Protein AF-A0A4Z0A554-F1 (afdb_monomer)

Structure (mmCIF, N/CA/C/O backbone):
data_AF-A0A4Z0A554-F1
#
_entry.id   AF-A0A4Z0A554-F1
#
loop_
_atom_site.group_PDB
_atom_site.id
_atom_site.type_symbol
_atom_site.label_atom_id
_atom_site.label_alt_id
_atom_site.label_comp_id
_atom_site.label_asym_id
_atom_site.label_entity_id
_atom_site.label_seq_id
_atom_site.pdbx_PDB_ins_code
_atom_site.Cartn_x
_atom_site.Cartn_y
_atom_site.Cartn_z
_atom_site.occupancy
_atom_site.B_iso_or_equiv
_atom_site.auth_seq_id
_atom_site.auth_comp_id
_atom_site.auth_asym_id
_atom_site.auth_atom_id
_atom_site.pdbx_PDB_model_num
ATOM 1 N N . LEU A 1 1 ? 8.561 -16.884 -20.941 1.00 59.84 1 LEU A N 1
ATOM 2 C CA . LEU A 1 1 ? 7.717 -16.337 -19.853 1.00 59.84 1 LEU A CA 1
ATOM 3 C C . LEU A 1 1 ? 7.596 -14.835 -20.079 1.00 59.84 1 LEU A C 1
ATOM 5 O O . LEU A 1 1 ? 8.622 -14.174 -20.163 1.00 59.84 1 LEU A O 1
ATOM 9 N N . ALA A 1 2 ? 6.390 -14.315 -20.311 1.00 65.25 2 ALA A N 1
ATOM 10 C CA . ALA A 1 2 ? 6.191 -12.903 -20.641 1.00 65.25 2 ALA A CA 1
ATOM 11 C C . ALA A 1 2 ? 6.112 -12.068 -19.354 1.00 65.25 2 ALA A C 1
ATOM 13 O O . ALA A 1 2 ? 5.096 -12.082 -18.669 1.00 65.25 2 ALA A O 1
ATOM 14 N N . VAL A 1 3 ? 7.185 -11.339 -1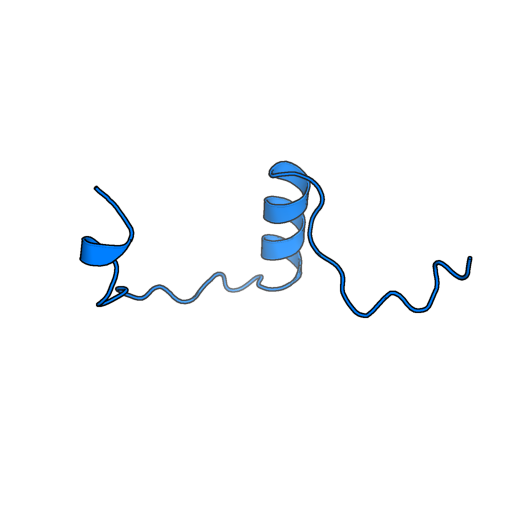9.036 1.00 80.88 3 VAL A N 1
ATOM 15 C CA . VAL A 1 3 ? 7.255 -10.437 -17.868 1.00 80.88 3 VAL A CA 1
ATOM 16 C C . VAL A 1 3 ? 6.294 -9.244 -18.013 1.00 80.88 3 VAL A C 1
ATOM 18 O O . VAL A 1 3 ? 5.813 -8.703 -17.029 1.00 80.88 3 VAL A O 1
ATOM 21 N N . GLY A 1 4 ? 5.940 -8.859 -19.244 1.00 86.62 4 GLY A N 1
ATOM 22 C CA . GLY A 1 4 ? 5.201 -7.621 -19.529 1.00 86.62 4 GLY A CA 1
ATOM 23 C C . GLY A 1 4 ? 3.686 -7.624 -19.271 1.00 86.62 4 GLY A C 1
ATOM 24 O O . GLY A 1 4 ? 3.012 -6.705 -19.738 1.00 86.62 4 GLY A O 1
ATOM 25 N N . ARG A 1 5 ? 3.116 -8.649 -18.622 1.00 89.62 5 ARG A N 1
ATOM 26 C CA . ARG A 1 5 ? 1.671 -8.764 -18.312 1.00 89.62 5 ARG A CA 1
ATOM 27 C C . ARG A 1 5 ? 1.449 -9.350 -16.909 1.00 89.62 5 ARG A C 1
ATOM 29 O O . ARG A 1 5 ? 0.784 -10.367 -16.753 1.00 89.62 5 ARG A O 1
ATOM 36 N N . ASN A 1 6 ? 2.041 -8.724 -15.896 1.00 91.88 6 ASN A N 1
ATOM 37 C CA . ASN A 1 6 ? 2.114 -9.220 -14.514 1.00 91.88 6 ASN A CA 1
ATOM 38 C C . ASN A 1 6 ? 1.161 -8.519 -13.522 1.00 91.88 6 ASN A C 1
ATOM 40 O O . ASN A 1 6 ? 1.327 -8.669 -12.318 1.00 91.88 6 ASN A O 1
ATOM 44 N N . ILE A 1 7 ? 0.129 -7.836 -14.033 1.00 93.88 7 ILE A N 1
ATOM 45 C CA . ILE A 1 7 ? -1.044 -7.309 -13.306 1.00 93.88 7 ILE A CA 1
ATOM 46 C C . ILE A 1 7 ? -0.754 -6.136 -12.358 1.00 93.88 7 ILE A C 1
ATOM 48 O O . ILE A 1 7 ? -1.414 -5.108 -12.483 1.00 93.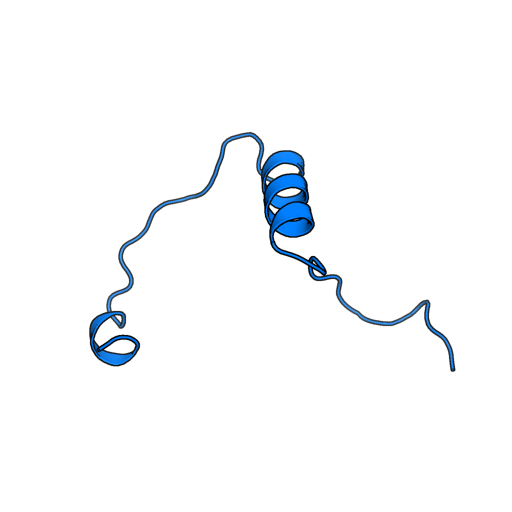88 7 ILE A O 1
ATOM 52 N N . CYS A 1 8 ? 0.192 -6.257 -11.430 1.00 94.75 8 CYS A N 1
ATOM 53 C CA . CYS A 1 8 ? 0.414 -5.276 -10.371 1.00 94.75 8 CYS A CA 1
ATOM 54 C C . CYS A 1 8 ? 1.897 -4.978 -10.126 1.00 94.75 8 C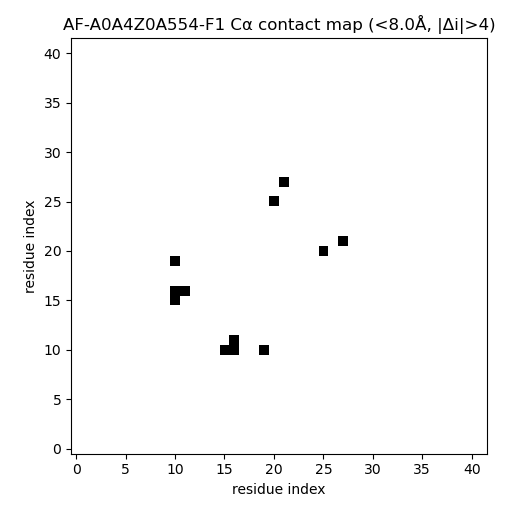YS A C 1
ATOM 56 O O . CYS A 1 8 ? 2.774 -5.796 -10.401 1.00 94.75 8 CYS A O 1
ATOM 58 N N . HIS A 1 9 ? 2.138 -3.799 -9.554 1.00 96.69 9 HIS A N 1
ATOM 59 C CA . HIS A 1 9 ? 3.419 -3.364 -9.003 1.00 96.69 9 HIS A CA 1
ATOM 60 C C . HIS A 1 9 ? 3.289 -3.220 -7.487 1.00 96.69 9 HIS A C 1
ATOM 62 O O . HIS A 1 9 ? 2.230 -2.834 -6.990 1.00 96.69 9 HIS A O 1
ATOM 68 N N . GLY A 1 10 ? 4.370 -3.509 -6.776 1.00 97.00 10 GLY A N 1
ATOM 69 C CA . GLY A 1 10 ? 4.536 -3.207 -5.364 1.00 97.00 10 GLY A CA 1
ATOM 70 C C . GLY A 1 10 ? 5.995 -2.857 -5.123 1.00 97.00 10 GLY A C 1
ATOM 71 O O . GLY A 1 10 ? 6.876 -3.438 -5.760 1.00 97.00 10 GLY A O 1
ATOM 72 N N . SER A 1 11 ? 6.238 -1.891 -4.244 1.00 98.44 11 SER A N 1
ATOM 73 C CA . SER A 1 11 ? 7.589 -1.436 -3.932 1.00 98.44 11 SER A CA 1
ATOM 74 C C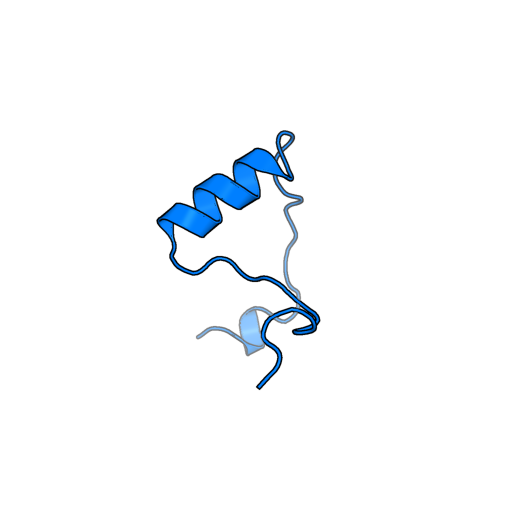 . SER A 1 11 ? 8.432 -2.595 -3.391 1.00 98.44 11 SER A C 1
ATOM 76 O O . SER A 1 11 ? 7.946 -3.446 -2.645 1.00 98.44 11 SER A O 1
ATOM 78 N N . ASP A 1 12 ? 9.700 -2.637 -3.783 1.00 97.88 12 ASP A N 1
ATOM 79 C CA . ASP A 1 12 ? 10.598 -3.774 -3.549 1.00 97.88 12 ASP A CA 1
ATOM 80 C C . ASP A 1 12 ? 11.416 -3.678 -2.249 1.00 97.88 12 ASP A C 1
ATOM 82 O O . ASP A 1 12 ? 12.013 -4.666 -1.819 1.00 97.88 12 ASP A O 1
ATOM 86 N N . ALA A 1 13 ? 11.423 -2.511 -1.602 1.00 98.56 13 ALA A N 1
ATOM 87 C CA . ALA A 1 13 ? 12.111 -2.234 -0.346 1.00 98.56 13 ALA A CA 1
ATOM 88 C C . ALA A 1 13 ? 11.423 -1.094 0.422 1.00 98.56 13 ALA A C 1
ATOM 90 O O . ALA A 1 13 ? 10.617 -0.352 -0.141 1.00 98.56 13 ALA A O 1
ATOM 91 N N . VAL A 1 14 ? 11.786 -0.918 1.699 1.00 98.50 14 VAL A N 1
ATOM 92 C CA . VAL A 1 14 ? 11.286 0.192 2.535 1.00 98.50 14 VAL A CA 1
ATOM 93 C C . VAL A 1 14 ? 11.640 1.549 1.918 1.00 98.50 14 VAL A C 1
ATOM 95 O O . VAL A 1 14 ? 10.757 2.382 1.754 1.00 98.50 14 VAL A O 1
ATOM 98 N N . GLU A 1 15 ? 12.890 1.737 1.481 1.00 98.69 15 GLU A N 1
ATOM 99 C CA . GLU A 1 15 ? 13.344 2.983 0.838 1.00 98.69 15 GLU A CA 1
ATOM 100 C C . GLU A 1 15 ? 12.559 3.286 -0.453 1.00 98.69 15 GLU A C 1
ATOM 102 O O . GLU A 1 15 ? 12.116 4.414 -0.681 1.00 98.69 15 GLU A O 1
ATOM 107 N N . SER A 1 16 ? 12.326 2.266 -1.289 1.00 98.62 16 SER A N 1
ATOM 108 C CA . SER A 1 16 ? 11.507 2.400 -2.498 1.00 98.62 16 SER A CA 1
ATOM 109 C C . SER A 1 16 ? 10.055 2.740 -2.162 1.00 98.62 16 SER A C 1
ATOM 111 O O . SER A 1 16 ? 9.459 3.575 -2.838 1.00 98.62 16 SER A O 1
ATOM 113 N N . ALA A 1 17 ? 9.491 2.141 -1.109 1.00 98.62 17 ALA A N 1
ATOM 114 C CA . ALA A 1 17 ? 8.128 2.418 -0.665 1.00 98.62 17 ALA A CA 1
ATOM 115 C C . ALA A 1 17 ? 7.975 3.862 -0.176 1.00 98.62 17 ALA A C 1
ATOM 117 O O . ALA A 1 17 ? 7.056 4.553 -0.604 1.00 98.62 17 ALA A O 1
ATOM 118 N N . GLU A 1 18 ? 8.893 4.353 0.658 1.00 98.44 18 GLU A N 1
ATOM 119 C CA . GLU A 1 18 ? 8.897 5.745 1.125 1.00 98.44 18 GLU A CA 1
ATOM 120 C C . GLU A 1 18 ? 8.948 6.729 -0.052 1.00 98.44 18 GLU A C 1
ATOM 122 O O . GLU A 1 18 ? 8.159 7.676 -0.120 1.00 98.44 18 GLU A O 1
ATOM 127 N N . LYS A 1 19 ? 9.823 6.461 -1.030 1.00 98.50 19 LYS A N 1
ATOM 128 C CA . LYS A 1 19 ? 9.947 7.261 -2.252 1.00 98.50 19 LYS A CA 1
ATOM 129 C C . LYS A 1 19 ? 8.678 7.228 -3.107 1.00 98.50 19 LYS A C 1
ATOM 131 O 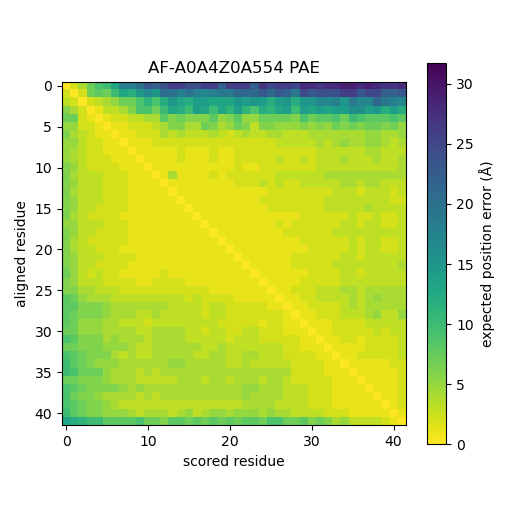O . LYS A 1 19 ? 8.233 8.275 -3.574 1.00 98.50 19 LYS A O 1
ATOM 136 N N . GLU A 1 20 ? 8.120 6.047 -3.360 1.00 98.75 20 GLU A N 1
ATOM 137 C CA . GLU A 1 20 ? 6.926 5.880 -4.194 1.00 98.75 20 GLU A CA 1
ATOM 138 C C . GLU A 1 20 ? 5.688 6.487 -3.523 1.00 98.75 20 GLU A C 1
ATOM 140 O O . GLU A 1 20 ? 4.938 7.202 -4.185 1.00 98.75 20 GLU A O 1
ATOM 145 N N . ILE A 1 21 ? 5.496 6.294 -2.215 1.00 98.44 21 ILE A N 1
ATOM 146 C CA . ILE A 1 21 ? 4.384 6.903 -1.468 1.00 98.44 21 ILE A CA 1
ATOM 147 C C . ILE A 1 21 ? 4.459 8.430 -1.560 1.00 98.44 21 ILE A C 1
ATOM 149 O O . ILE A 1 21 ? 3.458 9.058 -1.899 1.00 98.44 21 ILE A O 1
ATOM 153 N N . ALA A 1 22 ? 5.635 9.026 -1.334 1.00 98.12 22 ALA A N 1
ATOM 154 C CA . ALA A 1 22 ? 5.817 10.476 -1.437 1.00 98.12 22 ALA A CA 1
ATOM 155 C C . ALA A 1 22 ? 5.586 11.014 -2.861 1.00 98.12 22 ALA A C 1
ATOM 157 O O . ALA A 1 22 ? 5.125 12.141 -3.028 1.00 98.12 22 ALA A O 1
ATOM 158 N N . LEU A 1 23 ? 5.900 10.217 -3.889 1.00 98.31 23 LEU A N 1
ATOM 159 C CA . LEU A 1 23 ? 5.668 10.574 -5.288 1.00 98.31 23 LEU A CA 1
ATOM 160 C C . LEU A 1 23 ? 4.177 10.558 -5.653 1.00 98.31 23 LEU A C 1
ATOM 162 O O . LEU A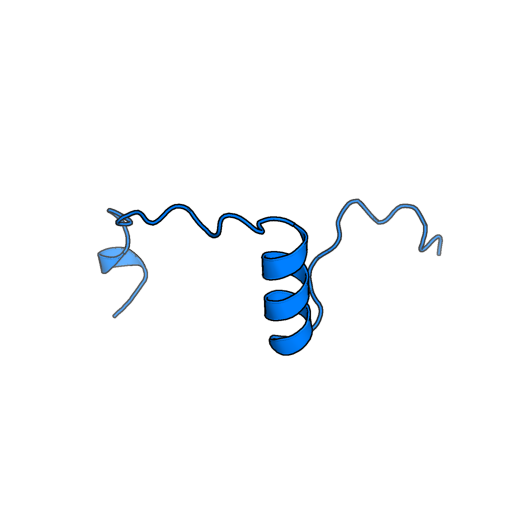 1 23 ? 3.704 11.478 -6.316 1.00 98.31 23 LEU A O 1
ATOM 166 N N . TRP A 1 24 ? 3.456 9.500 -5.275 1.00 98.50 24 TRP A N 1
ATOM 167 C CA . TRP A 1 24 ? 2.069 9.275 -5.700 1.00 98.50 24 TRP A CA 1
ATOM 168 C C . TRP A 1 24 ? 1.030 9.951 -4.801 1.00 98.50 24 TRP A C 1
ATOM 170 O O . TRP A 1 24 ? -0.061 10.260 -5.276 1.00 98.50 24 TRP A O 1
ATOM 180 N N . PHE A 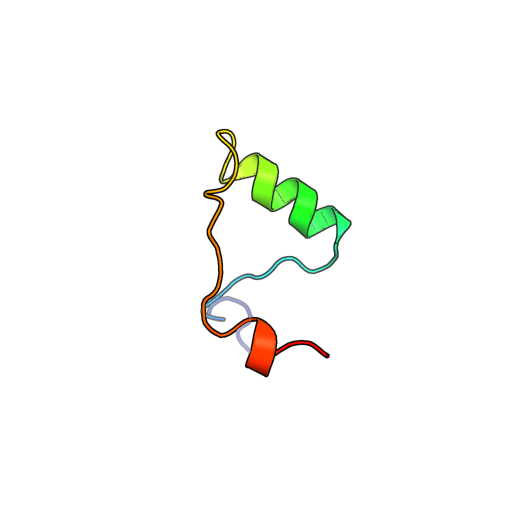1 25 ? 1.364 10.197 -3.534 1.00 98.19 25 PHE A N 1
ATOM 181 C CA . PHE A 1 25 ? 0.501 10.847 -2.547 1.00 98.19 25 PHE A CA 1
ATOM 182 C C . PHE A 1 25 ? 1.222 12.050 -1.919 1.00 98.19 25 PHE A C 1
ATOM 184 O O . PHE A 1 25 ? 1.556 12.025 -0.730 1.00 98.19 25 PHE A O 1
ATOM 191 N N . PRO A 1 26 ? 1.505 13.107 -2.704 1.00 97.62 26 PRO A N 1
ATOM 192 C CA . PRO A 1 26 ? 2.286 14.248 -2.230 1.00 97.62 26 PRO A CA 1
ATOM 193 C C . PRO A 1 26 ? 1.576 15.053 -1.132 1.00 97.62 26 PRO A C 1
ATOM 195 O O . PRO A 1 26 ? 2.234 15.719 -0.335 1.00 97.62 26 PRO A O 1
ATOM 198 N N . GLU A 1 27 ? 0.249 14.974 -1.039 1.00 98.06 27 GLU A N 1
ATOM 199 C CA . GLU A 1 27 ? -0.540 15.568 0.046 1.00 98.06 27 GLU A CA 1
ATOM 200 C C . GLU A 1 27 ? -0.512 14.733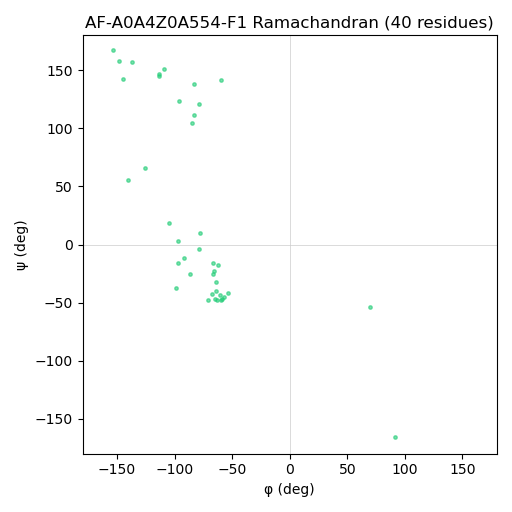 1.340 1.00 98.06 27 GLU A C 1
ATOM 202 O O . GLU A 1 27 ? -1.048 15.155 2.366 1.00 98.06 27 GLU A O 1
ATOM 207 N N . GLY A 1 28 ? 0.128 13.561 1.310 1.00 95.00 28 GLY A N 1
ATOM 208 C CA . GLY A 1 28 ? 0.218 12.627 2.423 1.00 95.00 28 GLY A CA 1
ATOM 209 C C . GLY A 1 28 ? -0.899 11.582 2.443 1.00 95.00 28 GLY A C 1
ATOM 210 O O . GLY A 1 28 ? -1.607 11.354 1.463 1.00 95.00 28 GLY A O 1
ATOM 211 N N . ILE A 1 29 ? -1.029 10.903 3.585 1.00 96.19 29 ILE A N 1
ATOM 212 C CA . ILE A 1 29 ? -1.941 9.767 3.773 1.00 96.19 29 ILE A CA 1
ATOM 213 C C . ILE A 1 29 ? -3.118 10.115 4.687 1.00 96.19 29 ILE A C 1
ATOM 215 O O . ILE A 1 29 ? -3.000 10.917 5.616 1.00 96.19 29 ILE A O 1
ATOM 219 N N . VAL A 1 30 ? -4.250 9.449 4.461 1.00 97.12 30 VAL A N 1
ATOM 220 C CA . VAL A 1 30 ? -5.420 9.542 5.340 1.00 97.12 30 VAL A CA 1
ATOM 221 C C . VAL A 1 30 ? -5.195 8.674 6.575 1.00 97.12 30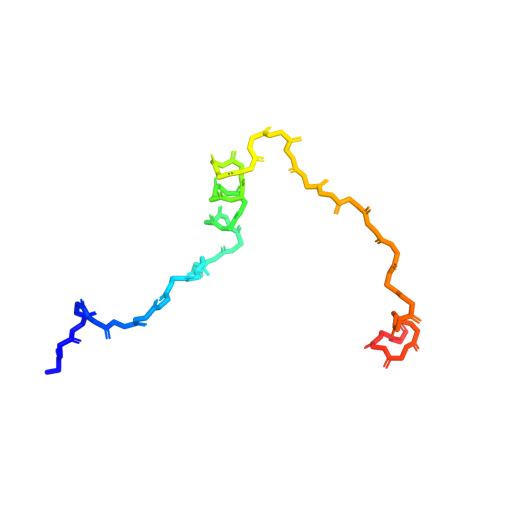 VAL A C 1
ATOM 223 O O . VAL A 1 30 ? -5.010 7.463 6.470 1.00 97.12 30 VAL A O 1
ATOM 226 N N . GLN A 1 31 ? -5.236 9.297 7.749 1.00 97.62 31 GLN A N 1
ATOM 227 C CA . GLN A 1 31 ? -5.148 8.601 9.030 1.00 97.62 31 GLN A CA 1
ATOM 228 C C . GLN A 1 31 ? -6.518 8.052 9.436 1.00 97.62 31 GLN A C 1
ATOM 230 O O . GLN A 1 31 ? -7.528 8.745 9.306 1.00 97.62 31 GLN A O 1
ATOM 235 N N . TYR A 1 32 ? -6.551 6.823 9.950 1.00 97.31 32 TYR A N 1
ATOM 236 C CA . TYR A 1 32 ? -7.763 6.205 10.483 1.00 97.31 32 TYR A CA 1
ATOM 237 C C . TYR A 1 32 ? -7.432 5.251 11.631 1.00 97.31 32 TYR A C 1
ATOM 239 O O . TYR A 1 32 ? -6.316 4.743 11.735 1.00 97.31 32 TYR A O 1
ATOM 247 N N . GLU A 1 33 ? -8.428 4.987 12.470 1.00 97.25 33 GLU A N 1
ATOM 248 C CA . GLU A 1 33 ? -8.342 3.970 13.512 1.00 97.25 33 GLU A CA 1
ATOM 249 C C . GLU A 1 33 ? -8.963 2.662 13.011 1.00 97.25 33 GLU A C 1
ATOM 251 O O . GLU A 1 33 ? -10.121 2.623 12.587 1.00 97.25 33 GLU A O 1
ATOM 256 N N . ASN A 1 34 ? -8.184 1.580 13.035 1.00 97.19 34 ASN A N 1
ATOM 257 C CA . ASN A 1 34 ? -8.670 0.265 12.641 1.00 97.19 34 ASN A CA 1
ATOM 258 C C . ASN A 1 34 ? -9.400 -0.389 13.821 1.00 97.19 34 ASN A C 1
ATOM 260 O O . ASN A 1 34 ? -8.775 -0.797 14.796 1.00 97.19 34 ASN A O 1
ATOM 264 N N . THR A 1 35 ? -10.717 -0.551 13.706 1.00 97.56 35 THR A N 1
ATOM 265 C CA . THR A 1 35 ? -11.561 -1.173 14.743 1.00 97.56 35 THR A CA 1
ATOM 266 C C . THR A 1 35 ? -11.203 -2.630 15.037 1.00 97.56 35 THR A C 1
ATOM 268 O O . THR A 1 35 ? -11.583 -3.159 16.079 1.00 97.56 35 THR A O 1
ATOM 271 N N . LEU A 1 36 ? -10.465 -3.287 14.139 1.00 98.06 36 LEU A N 1
ATOM 272 C CA . LEU A 1 36 ? -9.968 -4.647 14.311 1.00 98.06 36 LEU A CA 1
ATOM 273 C C . LEU A 1 36 ? -8.522 -4.699 14.820 1.00 98.06 36 LEU A C 1
ATOM 275 O O . LEU A 1 36 ? -7.990 -5.796 14.963 1.00 98.06 36 LEU A O 1
ATOM 279 N N . ALA A 1 37 ? -7.881 -3.559 15.107 1.00 97.62 37 ALA A N 1
ATOM 280 C CA . ALA A 1 37 ? -6.477 -3.515 15.524 1.00 97.62 37 ALA A CA 1
ATOM 281 C C . ALA A 1 37 ? -6.190 -4.434 16.722 1.00 97.62 37 ALA A C 1
ATOM 283 O O . ALA A 1 37 ? -5.212 -5.173 16.684 1.00 97.62 37 ALA A O 1
ATOM 284 N N . SER A 1 38 ? -7.085 -4.474 17.717 1.00 96.81 38 SER A N 1
ATOM 285 C CA . SER A 1 38 ? -6.948 -5.332 18.907 1.00 96.81 38 SER A CA 1
ATOM 286 C C . SER A 1 38 ? -7.031 -6.835 18.625 1.00 96.81 38 SER A C 1
ATOM 288 O O . SER A 1 38 ? -6.729 -7.638 19.497 1.00 96.81 38 SER A O 1
ATOM 290 N N . TRP A 1 39 ? -7.523 -7.228 17.448 1.00 97.56 39 TRP A N 1
ATOM 291 C CA . TRP A 1 39 ? -7.576 -8.626 17.014 1.00 97.56 39 TRP A CA 1
ATOM 292 C C . TRP A 1 39 ? -6.398 -9.001 16.108 1.00 97.56 39 TRP A C 1
ATOM 294 O O . TRP A 1 39 ? -6.177 -10.183 15.863 1.00 97.56 39 TRP A O 1
ATOM 304 N N . ILE A 1 40 ? -5.684 -8.008 15.571 1.00 97.19 40 ILE A N 1
ATOM 305 C CA . ILE A 1 40 ? -4.588 -8.186 14.608 1.00 97.19 40 ILE A CA 1
ATOM 306 C C . ILE A 1 40 ? -3.226 -8.113 15.309 1.00 97.19 40 ILE A C 1
ATOM 308 O O . ILE A 1 40 ? -2.312 -8.843 14.930 1.00 97.19 40 ILE A O 1
ATOM 312 N N . PHE A 1 41 ? -3.094 -7.241 16.308 1.00 95.31 41 PHE A N 1
ATOM 313 C CA . PHE A 1 41 ? -1.856 -6.998 17.045 1.00 95.31 41 PHE A CA 1
ATOM 314 C C . PHE A 1 41 ? -1.995 -7.453 18.505 1.00 95.31 41 PHE A C 1
ATOM 316 O O . PHE A 1 41 ? -3.083 -7.348 19.074 1.00 95.31 41 PHE A O 1
ATOM 323 N N . GLU A 1 42 ? -0.899 -7.963 19.077 1.00 86.19 42 GLU A N 1
ATOM 324 C CA . GLU A 1 42 ? -0.758 -8.279 20.512 1.00 86.19 42 GLU A CA 1
ATOM 325 C C . GLU A 1 42 ? -0.351 -7.039 21.320 1.00 86.19 42 GLU A C 1
ATOM 327 O O . GLU A 1 42 ? 0.488 -6.255 20.813 1.00 86.19 42 GLU A O 1
#

InterPro domains:
  IPR023005 Nucleoside diphosphate kinase, active site [PS00469] (6-14)
  IPR034907 Nucleoside diphosphate kinase-like domain [PF00334] (3-27)
  IPR036850 Nucleoside diphosphate kinase-like domain superfamily [G3DSA:3.30.70.141] (1-42)
  IPR036850 Nucleoside diphosphate kinase-like domain superfamily [SSF54919] (3-35)

pLDDT: mean 94.59, std 8.12, range [59.84, 98.75]

Foldseek 3Di:
DDPPVPPDDDQPDPVSNVVVQCVVPVVHDDDDDDPCCVVVDD

Mean predicted aligned error: 4.1 Å

Nearest PDB structures (foldseek):
  1vya-assembly1_A  TM=9.855E-01  e=1.842E-02  Zea mays

Secondary structure (DSSP, 8-state):
--TT-------SSHHHHHHHHHHH-TT-------TTHHHH--

Sequence (42 aa):
LAVGRNICHGSDAVESAEKEIALWFPEGIVQYENTLASWIFE

Organism: NCBI:txid135208

Solvent-accessible surface area (backbone atoms only — not comparable to full-atom values): 3037 Å² total; per-residue (Å²): 134,77,77,92,74,68,96,73,88,73,70,90,43,71,70,50,36,56,53,50,48,52,67,77,34,72,92,58,81,88,85,80,84,62,91,58,46,80,81,76,50,134

Radius of gyration: 15.48 Å; Cα contacts (8 Å, |Δi|>4): 6; chains: 1; bounding box: 25×32×41 Å